Protein AF-A0A9J6QVC4-F1 (afdb_monomer_lite)

Sequence (148 aa):
MERFDTFLDTILDGEKDKDLLKPIFMEQMVRDYKYYRKKGYGDQEAADQTLYYFGTREAVRKKRDDFELQDEHKKFLEWYPKLIRGGLACIAVIPLLFLFLIFTLEAKLRFLVLWIVSIIIIAVFLILVDYKHYQYKDLLEKREDNRP

pLDDT: mean 75.77, std 8.91, range [46.75, 90.69]

Radius of gyration: 26.76 Å; chains: 1; bounding box: 57×21×75 Å

Structure (mmCIF, N/CA/C/O backbone):
data_AF-A0A9J6QVC4-F1
#
_entry.id   AF-A0A9J6QVC4-F1
#
loop_
_atom_site.group_PDB
_atom_site.id
_atom_site.type_symbol
_atom_site.label_atom_id
_atom_site.label_alt_id
_atom_site.label_comp_id
_atom_site.label_asym_id
_atom_site.label_entity_id
_atom_site.label_seq_id
_atom_site.pdbx_PDB_ins_code
_atom_site.Cartn_x
_atom_site.Cartn_y
_atom_site.Cartn_z
_atom_site.occupancy
_atom_site.B_iso_or_equiv
_atom_site.auth_seq_id
_atom_site.auth_comp_id
_atom_site.auth_asym_id
_atom_site.auth_atom_id
_atom_site.pdbx_PDB_model_num
ATOM 1 N N . MET A 1 1 ? -27.420 -8.046 24.460 1.00 63.59 1 MET A N 1
ATOM 2 C CA . MET A 1 1 ? -26.859 -8.144 23.093 1.00 63.59 1 MET A CA 1
ATOM 3 C C . MET A 1 1 ? -27.707 -7.389 22.080 1.00 63.59 1 MET A C 1
ATOM 5 O O . MET A 1 1 ? -27.121 -6.632 21.323 1.00 63.59 1 MET A O 1
ATOM 9 N N . GLU A 1 2 ? -29.040 -7.505 22.113 1.00 74.94 2 GLU A N 1
ATOM 10 C CA . GLU A 1 2 ? -29.950 -6.795 21.187 1.00 74.94 2 GLU A CA 1
ATOM 11 C C . GLU A 1 2 ? -29.682 -5.289 21.068 1.00 74.94 2 GLU A C 1
ATOM 13 O O . GLU A 1 2 ? -29.632 -4.765 19.966 1.00 74.94 2 GLU A O 1
ATOM 18 N N . ARG A 1 3 ? -29.391 -4.605 22.183 1.00 79.00 3 ARG A N 1
ATOM 19 C CA . ARG A 1 3 ? -29.072 -3.166 22.187 1.00 79.00 3 ARG A CA 1
ATOM 20 C C . ARG A 1 3 ? -27.899 -2.785 21.274 1.00 79.00 3 ARG A C 1
ATOM 22 O O . ARG A 1 3 ? -27.933 -1.722 20.667 1.00 79.00 3 ARG A O 1
ATOM 29 N N . PHE A 1 4 ? -26.872 -3.631 21.187 1.00 82.69 4 PHE A N 1
ATOM 30 C CA . PHE A 1 4 ? -25.742 -3.395 20.288 1.00 82.69 4 PHE A CA 1
ATOM 31 C C . PHE A 1 4 ? -26.120 -3.694 18.840 1.00 82.69 4 PHE A C 1
ATOM 33 O O . PHE A 1 4 ? -25.718 -2.943 17.964 1.00 82.69 4 PHE A O 1
ATOM 40 N N . ASP A 1 5 ? -26.930 -4.726 18.591 1.00 85.38 5 ASP A N 1
ATOM 41 C CA . ASP A 1 5 ? -27.377 -5.063 17.236 1.00 85.38 5 ASP A CA 1
ATOM 42 C C . ASP A 1 5 ? -28.240 -3.945 16.640 1.00 85.38 5 ASP A C 1
ATOM 44 O O . ASP A 1 5 ? -27.910 -3.431 15.579 1.00 85.38 5 ASP A O 1
ATOM 48 N N . THR A 1 6 ? -29.257 -3.472 17.372 1.00 85.81 6 THR A N 1
ATOM 49 C CA . THR A 1 6 ? -30.115 -2.350 16.950 1.00 85.81 6 THR A CA 1
ATOM 50 C C . THR A 1 6 ? -29.315 -1.068 16.734 1.00 85.81 6 THR A C 1
ATOM 52 O O . THR A 1 6 ? -29.554 -0.326 15.782 1.00 85.81 6 THR A O 1
ATOM 55 N N . PHE A 1 7 ? -28.342 -0.801 17.608 1.00 83.31 7 PHE A N 1
ATOM 56 C CA . PHE A 1 7 ? -27.460 0.350 17.464 1.00 83.31 7 PHE A CA 1
ATOM 57 C C . PHE A 1 7 ? -26.587 0.239 16.209 1.00 83.31 7 PHE A C 1
ATOM 59 O O . PHE A 1 7 ? -26.519 1.196 15.443 1.00 83.31 7 PHE A O 1
ATOM 66 N N . LEU A 1 8 ? -25.967 -0.923 15.977 1.00 84.75 8 LEU A N 1
ATOM 67 C CA . LEU A 1 8 ? -25.169 -1.190 14.782 1.00 84.75 8 LEU A CA 1
ATOM 68 C C . LEU A 1 8 ? -26.001 -1.063 13.517 1.00 84.75 8 LEU A C 1
ATOM 70 O O . LEU A 1 8 ? -25.553 -0.420 12.576 1.00 84.75 8 LEU A O 1
ATOM 74 N N . ASP A 1 9 ? -27.212 -1.612 13.520 1.00 87.50 9 ASP A N 1
ATOM 75 C CA . ASP A 1 9 ? -28.138 -1.500 12.400 1.00 87.50 9 ASP A CA 1
ATOM 76 C C . ASP A 1 9 ? -28.444 -0.030 12.106 1.00 87.50 9 ASP A C 1
ATOM 78 O O . ASP A 1 9 ? -28.359 0.387 10.963 1.00 87.50 9 ASP A O 1
ATOM 82 N N . THR A 1 10 ? -28.645 0.791 13.143 1.00 86.00 10 THR A N 1
ATOM 83 C CA . THR A 1 10 ? -28.900 2.236 13.008 1.00 86.00 10 THR A CA 1
ATOM 84 C C . THR A 1 10 ? -27.693 3.020 12.477 1.00 86.00 10 THR A C 1
ATOM 86 O O . THR A 1 10 ? -27.850 3.905 11.636 1.00 86.00 10 THR A O 1
ATOM 89 N N . ILE A 1 11 ? -26.476 2.752 12.967 1.00 82.62 11 ILE A N 1
ATOM 90 C CA . ILE A 1 11 ? -25.284 3.503 12.525 1.00 82.62 11 ILE A CA 1
ATOM 91 C C . ILE A 1 11 ? -24.767 3.045 11.158 1.00 82.62 11 ILE A C 1
ATOM 93 O O . ILE A 1 11 ? -24.141 3.842 10.459 1.00 82.62 11 ILE A O 1
ATOM 97 N N . LEU A 1 12 ? -25.027 1.787 10.794 1.00 85.31 12 LEU A N 1
ATOM 98 C CA . LEU A 1 12 ? -24.706 1.201 9.493 1.00 85.31 12 LEU A CA 1
ATOM 99 C C . LEU A 1 12 ? -25.848 1.385 8.482 1.00 85.31 12 LEU A C 1
ATOM 101 O O . LEU A 1 12 ? -25.664 1.069 7.305 1.00 85.31 12 LEU A O 1
ATOM 105 N N . ASP A 1 13 ? -27.002 1.912 8.906 1.00 84.50 13 ASP A N 1
ATOM 106 C CA . ASP A 1 13 ? 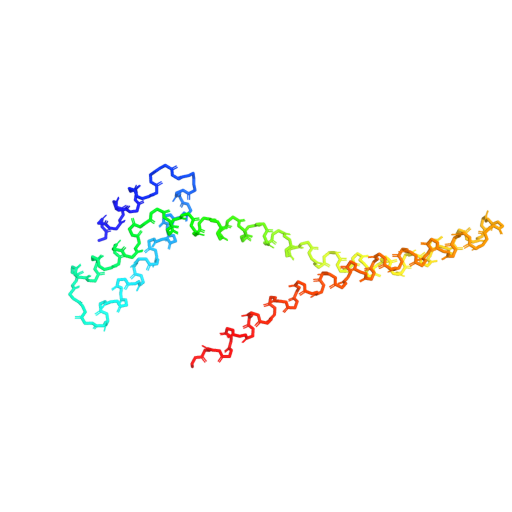-28.125 2.196 8.020 1.00 84.50 13 ASP A CA 1
ATOM 107 C C . ASP A 1 13 ? -27.737 3.290 7.012 1.00 84.50 13 ASP A C 1
ATOM 109 O O . ASP A 1 13 ? -27.457 4.446 7.364 1.00 84.50 13 ASP A O 1
ATOM 113 N N . GLY A 1 14 ? -27.667 2.890 5.741 1.00 75.50 14 GLY A N 1
ATOM 114 C CA . GLY A 1 14 ? -27.192 3.708 4.623 1.00 75.50 14 GLY A CA 1
ATOM 115 C C . GLY A 1 14 ? -25.750 3.447 4.167 1.00 75.50 14 GLY A C 1
ATOM 116 O O . GLY A 1 14 ? -25.350 4.020 3.154 1.00 75.50 14 GLY A O 1
ATOM 117 N N . GLU A 1 15 ? -24.983 2.580 4.838 1.00 80.12 15 GLU A N 1
ATOM 118 C CA . GLU A 1 15 ? -23.634 2.208 4.388 1.00 80.12 15 GLU A CA 1
ATOM 119 C C . GLU A 1 15 ? -23.688 0.996 3.440 1.00 80.12 15 GLU A C 1
ATOM 121 O O . GLU A 1 15 ? -24.341 -0.010 3.727 1.00 80.12 15 GLU A O 1
ATOM 126 N N . LYS A 1 16 ? -22.993 1.075 2.296 1.00 79.81 16 LYS A N 1
ATOM 127 C CA . LYS A 1 16 ? -22.997 0.005 1.278 1.00 79.81 16 LYS A CA 1
ATOM 128 C C . LYS A 1 16 ? -22.404 -1.312 1.783 1.00 79.81 16 LYS A C 1
ATOM 130 O O . LYS A 1 16 ? -22.900 -2.370 1.415 1.00 79.81 16 LYS A O 1
ATOM 135 N N . ASP A 1 17 ? -21.396 -1.240 2.649 1.00 80.06 17 ASP A N 1
ATOM 136 C CA . ASP A 1 17 ? -20.635 -2.396 3.142 1.00 80.06 17 ASP A CA 1
ATOM 137 C C . ASP A 1 17 ? -21.077 -2.852 4.542 1.00 80.06 17 ASP A C 1
ATOM 139 O O . ASP A 1 17 ? -20.317 -3.483 5.285 1.00 80.06 17 ASP A O 1
ATOM 143 N N . LYS A 1 18 ? -22.319 -2.531 4.930 1.00 82.56 18 LYS A N 1
ATOM 144 C CA . LYS A 1 18 ? -22.868 -2.829 6.261 1.00 82.56 18 LYS A CA 1
ATOM 145 C C . LYS A 1 18 ? -22.720 -4.295 6.674 1.00 82.56 18 LYS A C 1
ATOM 147 O O . LYS A 1 18 ? -22.435 -4.560 7.838 1.00 82.56 18 LYS A O 1
ATOM 152 N N . ASP A 1 19 ? -22.838 -5.233 5.735 1.00 83.31 19 ASP A N 1
ATOM 153 C CA . ASP A 1 19 ? -22.785 -6.672 6.014 1.00 83.31 19 ASP A CA 1
ATOM 154 C C . ASP A 1 19 ? -21.368 -7.145 6.381 1.00 83.31 19 ASP A C 1
ATOM 156 O O . ASP A 1 19 ? -21.212 -8.076 7.172 1.00 83.31 19 ASP A O 1
ATOM 160 N N . LEU A 1 20 ? -20.327 -6.469 5.874 1.00 78.69 20 LEU A N 1
ATOM 161 C CA . LEU A 1 20 ? -18.940 -6.697 6.293 1.00 78.69 20 LEU A CA 1
ATOM 162 C C . LEU A 1 20 ? -18.604 -5.961 7.592 1.00 78.69 20 LEU A C 1
ATOM 164 O O . LEU A 1 20 ? -17.890 -6.492 8.442 1.00 78.69 20 LEU A O 1
ATOM 168 N N . LEU A 1 21 ? -19.107 -4.737 7.761 1.00 83.25 21 LEU A N 1
ATOM 169 C CA . LEU A 1 21 ? -18.769 -3.904 8.914 1.00 83.25 21 LEU A CA 1
ATOM 170 C C . LEU A 1 21 ? -19.480 -4.372 10.193 1.00 83.25 21 LEU A C 1
ATOM 172 O O . LEU A 1 21 ? -18.860 -4.378 11.260 1.00 83.25 21 LEU A O 1
ATOM 176 N N . LYS A 1 22 ? -20.738 -4.824 10.100 1.00 86.06 22 LYS A N 1
ATOM 177 C CA . LYS A 1 22 ? -21.555 -5.283 11.238 1.00 86.06 22 LYS A CA 1
ATOM 178 C C . LYS A 1 22 ? -20.823 -6.289 12.142 1.00 86.06 22 LYS A C 1
ATOM 180 O O . LYS A 1 22 ? -20.687 -5.991 13.331 1.00 86.06 22 LYS A O 1
ATOM 185 N N . PRO A 1 23 ? -20.286 -7.423 11.649 1.00 85.75 23 PRO A N 1
ATOM 186 C CA . PRO A 1 23 ? -19.594 -8.387 12.507 1.00 85.75 23 PRO A CA 1
ATOM 187 C C . PRO A 1 23 ? -18.299 -7.833 13.122 1.00 85.75 23 PRO A C 1
ATOM 189 O O . PRO A 1 23 ? -18.032 -8.084 14.296 1.00 85.75 23 PRO A O 1
ATOM 192 N N . ILE A 1 24 ? -17.523 -7.032 12.382 1.00 83.44 24 ILE A N 1
ATOM 193 C CA . ILE A 1 24 ? -16.250 -6.464 12.865 1.00 83.44 24 ILE A CA 1
ATOM 194 C C . ILE A 1 24 ? -16.500 -5.474 14.009 1.00 83.44 24 ILE A C 1
ATOM 196 O O . ILE A 1 24 ? -15.779 -5.450 15.010 1.00 83.44 24 ILE A O 1
ATOM 200 N N . PHE A 1 25 ? -17.510 -4.618 13.859 1.00 84.44 25 PHE A N 1
ATOM 201 C CA . PHE A 1 25 ? -17.899 -3.686 14.908 1.00 84.44 25 PHE A CA 1
ATOM 202 C C . PHE A 1 25 ? -18.500 -4.407 16.108 1.00 84.44 25 PHE A C 1
ATOM 204 O O . PHE A 1 25 ? -18.127 -4.090 17.234 1.00 84.44 25 PHE A O 1
ATOM 211 N N . MET A 1 26 ? -19.338 -5.419 15.883 1.00 85.12 26 MET A N 1
ATOM 212 C CA . MET A 1 26 ? -19.922 -6.214 16.960 1.00 85.12 26 MET A CA 1
ATOM 213 C C . MET A 1 26 ? -18.847 -6.902 17.805 1.00 85.12 26 MET A C 1
ATOM 215 O O . MET A 1 26 ? -18.872 -6.818 19.032 1.00 85.12 26 MET A O 1
ATOM 219 N N . GLU A 1 27 ? -17.850 -7.519 17.167 1.00 85.75 27 GLU A N 1
ATOM 220 C CA . GLU A 1 27 ? -16.738 -8.152 17.877 1.00 85.75 27 GLU A CA 1
ATOM 221 C C . GLU A 1 27 ? -15.953 -7.132 18.715 1.00 85.75 27 GLU A C 1
ATOM 223 O O . GLU A 1 27 ? -15.582 -7.412 19.858 1.00 85.75 27 GLU A O 1
ATOM 228 N N . GLN A 1 28 ? -15.719 -5.930 18.181 1.00 84.75 28 GLN A N 1
ATOM 229 C CA . GLN A 1 28 ? -14.997 -4.890 18.909 1.00 84.75 28 GLN A CA 1
ATOM 230 C C . GLN A 1 28 ? -15.805 -4.339 20.088 1.00 84.75 28 GLN A C 1
ATOM 232 O O . GLN A 1 28 ? -15.273 -4.249 21.191 1.00 84.75 28 GLN A O 1
ATOM 237 N N . MET A 1 29 ? -17.096 -4.066 19.896 1.00 84.69 29 MET A N 1
ATOM 238 C CA . MET A 1 29 ? -17.989 -3.606 20.961 1.00 84.69 29 MET A CA 1
ATOM 239 C C . MET A 1 29 ? -18.089 -4.626 22.095 1.00 84.69 29 MET A C 1
ATOM 241 O O . MET A 1 29 ? -18.020 -4.258 23.263 1.00 84.69 29 MET A O 1
ATOM 245 N N . VAL A 1 30 ? -18.185 -5.922 21.778 1.00 87.69 30 VAL A N 1
ATOM 246 C CA . VAL A 1 30 ? -18.185 -6.988 22.792 1.00 87.69 30 VAL A CA 1
ATOM 247 C C . VAL A 1 30 ? -16.853 -7.033 23.552 1.00 87.69 30 VAL A C 1
ATOM 249 O O . VAL A 1 30 ? -16.838 -7.263 24.766 1.00 87.69 30 VAL A O 1
ATOM 252 N N . ARG A 1 31 ? -15.732 -6.793 22.862 1.00 88.75 31 ARG A N 1
ATOM 253 C CA . ARG A 1 31 ? -14.390 -6.756 23.463 1.00 88.75 31 ARG A CA 1
ATOM 254 C C . ARG A 1 31 ? -14.241 -5.587 24.438 1.00 88.75 31 ARG A C 1
ATOM 256 O O . ARG A 1 31 ? -13.801 -5.802 25.568 1.00 88.75 31 ARG A O 1
ATOM 263 N N . ASP A 1 32 ? -14.665 -4.397 24.028 1.00 86.56 32 ASP A N 1
ATOM 264 C CA . ASP A 1 32 ? -14.574 -3.170 24.822 1.00 86.56 32 ASP A CA 1
ATOM 265 C C . ASP A 1 32 ? -15.538 -3.212 26.013 1.00 86.56 32 ASP A C 1
ATOM 267 O O . ASP A 1 32 ? -15.138 -2.959 27.149 1.00 86.56 32 ASP A O 1
ATOM 271 N N . TYR A 1 33 ? -16.764 -3.694 25.804 1.00 87.56 33 TYR A N 1
ATOM 272 C CA . TYR A 1 33 ? -17.709 -3.978 26.884 1.00 87.56 33 TYR A CA 1
ATOM 273 C C . TYR A 1 33 ? -17.097 -4.901 27.953 1.00 87.56 33 TYR A C 1
ATOM 275 O O . TYR A 1 33 ? -17.170 -4.622 29.153 1.00 87.56 33 TYR A O 1
ATOM 283 N N . LYS A 1 34 ? -16.429 -5.987 27.538 1.00 90.69 34 LYS A N 1
ATOM 284 C CA . LYS A 1 34 ? -15.769 -6.918 28.467 1.00 90.69 34 LYS A CA 1
ATOM 285 C C . LYS A 1 34 ? -14.582 -6.269 29.182 1.00 90.69 34 LYS A C 1
ATOM 287 O O . LYS A 1 34 ? -14.323 -6.589 30.344 1.00 90.69 34 LYS A O 1
ATOM 292 N N . TYR A 1 35 ? -13.869 -5.370 28.508 1.00 88.75 35 TYR A N 1
ATOM 293 C CA . TYR A 1 35 ? -12.782 -4.587 29.088 1.00 88.75 35 TYR A CA 1
ATOM 294 C C . TYR A 1 35 ? -13.289 -3.648 30.192 1.00 88.75 35 TYR A C 1
ATOM 296 O O . TYR A 1 35 ? -12.771 -3.694 31.310 1.00 88.75 35 TYR A O 1
ATOM 304 N N . TYR A 1 36 ? -14.348 -2.875 29.936 1.00 83.31 36 TYR A N 1
ATOM 305 C CA . TYR A 1 36 ? -14.949 -1.998 30.946 1.00 83.31 36 TYR A CA 1
ATOM 306 C C . TYR A 1 36 ? -15.537 -2.796 32.109 1.00 83.31 36 TYR A C 1
ATOM 308 O O . TYR A 1 36 ? -15.321 -2.455 33.270 1.00 83.31 36 TYR A O 1
ATOM 316 N N . ARG A 1 37 ? -16.158 -3.945 31.834 1.00 86.94 37 ARG A N 1
ATOM 317 C CA . ARG A 1 37 ? -16.658 -4.821 32.897 1.00 86.94 37 ARG A CA 1
ATOM 318 C C . ARG A 1 37 ? -15.549 -5.337 33.817 1.00 86.94 37 ARG A C 1
ATOM 320 O O . ARG A 1 37 ? -15.720 -5.366 35.031 1.00 86.94 37 ARG A O 1
ATOM 327 N N . LYS A 1 38 ? -14.385 -5.700 33.267 1.00 89.50 38 LYS A N 1
ATOM 328 C CA . LYS A 1 38 ? -13.213 -6.102 34.070 1.00 89.50 38 LYS A CA 1
ATOM 329 C C . LYS A 1 38 ? -12.645 -4.969 34.926 1.00 89.50 38 LYS A C 1
ATOM 331 O O . LYS A 1 38 ? -12.008 -5.243 35.936 1.00 89.50 38 LYS A O 1
ATOM 336 N N . LYS A 1 39 ? -12.865 -3.718 34.528 1.00 87.81 39 LYS A N 1
ATOM 337 C CA . LYS A 1 39 ? -12.372 -2.520 35.216 1.00 87.81 39 LYS A CA 1
ATOM 338 C C . LYS A 1 39 ? -13.299 -2.057 36.355 1.00 87.81 39 LYS A C 1
ATOM 340 O O . LYS A 1 39 ? -12.997 -1.068 37.011 1.00 87.81 39 LYS A O 1
ATOM 345 N N . GLY A 1 40 ? -14.385 -2.794 36.614 1.00 86.00 40 GLY A N 1
ATOM 346 C CA . GLY A 1 40 ? -15.295 -2.565 37.740 1.00 86.00 40 GLY A CA 1
ATOM 347 C C . GLY A 1 40 ? -16.539 -1.738 37.411 1.00 86.00 40 GLY A C 1
ATOM 348 O O . GLY A 1 40 ? -17.282 -1.404 38.326 1.00 86.00 40 GLY A O 1
ATOM 349 N N . TYR A 1 41 ? -16.781 -1.420 36.136 1.00 83.94 41 TYR A N 1
ATOM 350 C CA . TYR A 1 41 ? -17.978 -0.689 35.711 1.00 83.94 41 TYR A CA 1
ATOM 351 C C . TYR A 1 41 ? -19.228 -1.575 35.774 1.00 83.94 41 TYR A C 1
ATOM 353 O O . TYR A 1 41 ? -19.163 -2.779 35.486 1.00 83.94 41 TYR A O 1
ATOM 361 N N . GLY A 1 42 ? -20.370 -0.974 36.123 1.00 84.56 42 GLY A N 1
ATOM 362 C CA . GLY A 1 42 ? -21.665 -1.652 36.109 1.00 84.56 42 GLY A CA 1
ATOM 363 C C . GLY A 1 42 ? -22.047 -2.135 34.706 1.00 84.56 42 GLY A C 1
ATOM 364 O O . GLY A 1 42 ? -21.558 -1.625 33.702 1.00 84.56 42 GLY A O 1
ATOM 365 N N . ASP A 1 43 ? -22.939 -3.124 34.613 1.00 84.31 43 ASP A N 1
ATOM 366 C CA . ASP A 1 43 ? -23.326 -3.725 33.325 1.00 84.31 43 ASP A CA 1
ATOM 367 C C . ASP A 1 43 ? -23.888 -2.693 32.328 1.00 84.31 43 ASP A C 1
ATOM 369 O O . ASP A 1 43 ? -23.534 -2.691 31.148 1.00 84.31 43 ASP A O 1
ATOM 373 N N . GLN A 1 44 ? -24.718 -1.771 32.823 1.00 81.50 44 GLN A N 1
ATOM 374 C CA . GLN A 1 44 ? -25.287 -0.692 32.014 1.00 81.50 44 GLN A CA 1
ATOM 375 C C . GLN A 1 44 ? -24.259 0.397 31.688 1.00 81.50 44 GLN A C 1
ATOM 377 O O . GLN A 1 44 ? -24.174 0.809 30.536 1.00 81.50 44 GLN A O 1
ATOM 382 N N . GLU A 1 45 ? -23.416 0.786 32.648 1.00 83.69 45 GLU A N 1
ATOM 383 C CA . GLU A 1 45 ? -22.365 1.796 32.448 1.00 83.69 45 GLU A CA 1
ATOM 384 C C . GLU A 1 45 ? -21.324 1.339 31.417 1.00 83.69 45 GLU A C 1
ATOM 386 O O . GLU A 1 45 ? -20.949 2.097 30.526 1.00 83.69 45 GLU A O 1
ATOM 391 N N . ALA A 1 46 ? -20.902 0.072 31.476 1.00 85.00 46 ALA A N 1
ATOM 392 C CA . ALA A 1 46 ? -19.983 -0.513 30.505 1.00 85.00 46 ALA A CA 1
ATOM 393 C C . ALA A 1 46 ? -20.587 -0.539 29.091 1.00 85.00 46 ALA A C 1
ATOM 395 O O . ALA A 1 46 ? -19.880 -0.308 28.105 1.00 85.00 46 ALA A O 1
ATOM 396 N N . ALA A 1 47 ? -21.893 -0.805 28.976 1.00 84.69 47 ALA A N 1
ATOM 397 C CA . ALA A 1 47 ? -22.596 -0.778 27.699 1.00 84.69 47 ALA A CA 1
ATOM 398 C C . ALA A 1 47 ? -22.743 0.652 27.158 1.00 84.69 47 ALA A C 1
ATOM 400 O O . ALA A 1 47 ? -22.456 0.880 25.984 1.00 84.69 47 ALA A O 1
ATOM 401 N N . ASP A 1 48 ? -23.125 1.609 28.005 1.00 83.50 48 ASP A N 1
ATOM 402 C CA . ASP A 1 48 ? -23.284 3.021 27.643 1.00 83.50 48 ASP A CA 1
ATOM 403 C C . ASP A 1 48 ? -21.964 3.642 27.193 1.00 83.50 48 ASP A C 1
ATOM 405 O O . ASP A 1 48 ? -21.915 4.341 26.184 1.00 83.50 48 ASP A O 1
ATOM 409 N N . GLN A 1 49 ? -20.870 3.333 27.886 1.00 82.56 49 GLN A N 1
ATOM 410 C CA . GLN A 1 49 ? -19.550 3.868 27.566 1.00 82.56 49 GLN A CA 1
ATOM 411 C C . GLN A 1 49 ? -18.980 3.276 26.274 1.00 82.56 49 GLN A C 1
ATOM 413 O O . GLN A 1 49 ? -18.376 3.993 25.474 1.00 82.56 49 GLN A O 1
ATOM 418 N N . THR A 1 50 ? -19.250 1.991 26.024 1.00 84.62 50 THR A N 1
ATOM 419 C CA . THR A 1 50 ? -18.963 1.357 24.731 1.00 84.62 50 THR A CA 1
ATOM 420 C C . THR A 1 50 ? -19.777 2.037 23.623 1.00 84.62 50 THR A C 1
ATOM 422 O O . THR A 1 50 ? -19.216 2.484 22.628 1.00 84.62 50 THR A O 1
ATOM 425 N N . LEU A 1 51 ? -21.091 2.205 23.806 1.00 83.69 51 LEU A N 1
ATOM 426 C CA . LEU A 1 51 ? -21.969 2.857 22.826 1.00 83.69 51 LEU A CA 1
ATOM 427 C C . LEU A 1 51 ? -21.578 4.313 22.553 1.00 83.69 51 LEU A C 1
ATOM 429 O O . LEU A 1 51 ? -21.614 4.738 21.406 1.00 83.69 51 LEU A O 1
ATOM 433 N N . TYR A 1 52 ? -21.164 5.064 23.573 1.00 80.62 52 TYR A N 1
ATOM 434 C CA . TYR A 1 52 ? -20.716 6.449 23.431 1.00 80.62 52 TYR A CA 1
ATOM 435 C C . TYR A 1 52 ? -19.464 6.560 22.550 1.00 80.62 52 TYR A C 1
ATOM 437 O O . TYR A 1 52 ? -19.391 7.427 21.682 1.00 80.62 52 TYR A O 1
ATOM 445 N N . TYR A 1 53 ? -18.501 5.648 22.719 1.00 74.62 53 TYR A N 1
ATOM 446 C CA . TYR A 1 53 ? -17.276 5.628 21.915 1.00 74.62 53 TYR A CA 1
ATOM 447 C C . TYR A 1 53 ? -17.520 5.171 20.464 1.00 74.62 53 TYR A C 1
ATOM 449 O O . TYR A 1 53 ? -16.885 5.676 19.541 1.00 74.62 53 TYR A O 1
ATOM 457 N N . PHE A 1 54 ? -18.473 4.255 20.246 1.00 75.25 54 PHE A N 1
ATOM 458 C CA . PHE A 1 54 ? -18.863 3.764 18.915 1.00 75.25 54 PHE A CA 1
ATOM 459 C C . PHE A 1 54 ? -19.975 4.583 18.235 1.00 75.25 54 PHE A C 1
ATOM 461 O O . PHE A 1 54 ? -20.254 4.362 17.059 1.00 75.25 54 PHE A O 1
ATOM 468 N N . GLY A 1 55 ? -20.585 5.535 18.952 1.00 71.94 55 GLY A N 1
ATOM 469 C CA . GLY A 1 55 ? -21.740 6.374 18.587 1.00 71.94 55 GLY A CA 1
ATOM 470 C C . GLY A 1 55 ? -21.626 7.165 17.290 1.00 71.94 55 GLY A C 1
ATOM 471 O O . GLY A 1 55 ? -22.612 7.705 16.791 1.00 71.94 55 GLY A O 1
ATOM 472 N N . THR A 1 56 ? -20.417 7.293 16.758 1.00 69.94 56 THR A N 1
ATOM 473 C CA . THR A 1 56 ? -20.116 8.254 15.711 1.00 69.94 56 THR A CA 1
ATOM 474 C C . THR A 1 56 ? -20.072 7.570 14.347 1.00 69.94 56 THR A C 1
ATOM 476 O O . THR A 1 56 ? -19.310 6.635 14.104 1.00 69.94 56 THR A O 1
ATOM 479 N N . ARG A 1 57 ? -20.836 8.110 13.386 1.00 65.19 57 ARG A N 1
ATOM 480 C CA . ARG A 1 57 ? -20.726 7.748 11.956 1.00 65.19 57 ARG A CA 1
ATOM 481 C C . ARG A 1 57 ? -19.297 7.907 11.407 1.00 65.19 57 ARG A C 1
ATOM 483 O O . ARG A 1 57 ? -18.956 7.351 10.369 1.00 65.19 57 ARG A O 1
ATOM 490 N N . GLU A 1 58 ? -18.453 8.674 12.090 1.00 68.94 58 GLU A N 1
ATOM 491 C CA . GLU A 1 58 ? -17.037 8.848 11.768 1.00 68.94 58 GLU A CA 1
ATOM 492 C C . GLU A 1 58 ? -16.199 7.602 12.062 1.00 68.94 58 GLU A C 1
ATOM 494 O O . GLU A 1 58 ? -15.339 7.260 11.255 1.00 68.94 58 GLU A O 1
ATOM 499 N N . ALA A 1 59 ? -16.474 6.880 13.155 1.00 73.25 59 ALA A N 1
ATOM 500 C CA . ALA A 1 59 ? -15.791 5.623 13.450 1.00 73.25 59 ALA A CA 1
ATOM 501 C C . ALA A 1 59 ? -16.085 4.565 12.375 1.00 73.25 59 ALA A C 1
ATOM 503 O O . ALA A 1 59 ? -15.179 3.838 11.968 1.00 73.25 59 ALA A O 1
ATOM 504 N N . VAL A 1 60 ? -17.328 4.532 11.873 1.00 75.19 60 VAL A N 1
ATOM 505 C CA . VAL A 1 60 ? -17.762 3.673 10.755 1.00 75.19 60 VAL A CA 1
ATOM 506 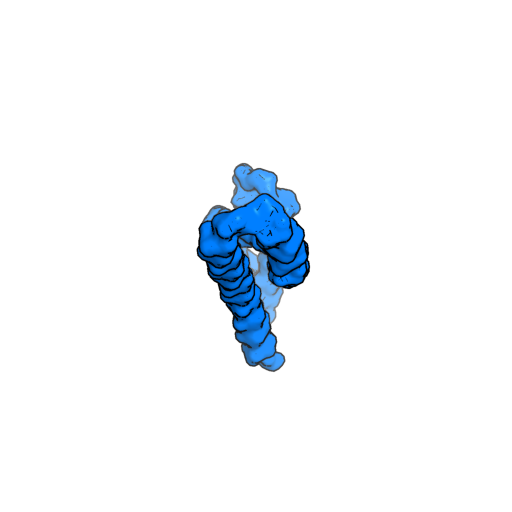C C . VAL A 1 60 ? -17.017 4.024 9.468 1.00 75.19 60 VAL A C 1
ATOM 508 O O . VAL A 1 60 ? -16.394 3.147 8.873 1.00 75.19 60 VAL A O 1
ATOM 511 N N . ARG A 1 61 ? -16.993 5.309 9.086 1.00 75.81 61 ARG A N 1
ATOM 512 C CA . ARG A 1 61 ? -16.270 5.777 7.890 1.00 75.81 61 ARG A CA 1
ATOM 513 C C . ARG A 1 61 ? -14.771 5.514 7.952 1.00 75.81 61 ARG A C 1
ATOM 515 O O . ARG A 1 61 ? -14.214 5.009 6.991 1.00 75.81 61 ARG A O 1
ATOM 522 N N . LYS A 1 62 ? -14.130 5.787 9.090 1.00 78.38 62 LYS A N 1
ATOM 523 C CA . LYS A 1 62 ? -12.687 5.574 9.254 1.00 78.38 62 LYS A CA 1
ATOM 524 C C . LYS A 1 62 ? -12.306 4.106 9.066 1.00 78.38 62 LYS A C 1
ATOM 526 O O . LYS A 1 62 ? -11.338 3.800 8.382 1.00 78.38 62 LYS A O 1
ATOM 531 N N . LYS A 1 63 ? -13.091 3.192 9.642 1.00 74.19 63 LYS A N 1
ATOM 532 C CA . LYS A 1 63 ? -12.858 1.752 9.491 1.00 74.19 63 LYS A CA 1
ATOM 533 C C . LYS A 1 63 ? -13.149 1.249 8.082 1.00 74.19 63 LYS A C 1
ATOM 535 O O . LYS A 1 63 ? -12.474 0.327 7.647 1.00 74.19 63 LYS A O 1
ATOM 540 N N . ARG A 1 64 ? -14.134 1.829 7.389 1.00 73.38 64 ARG A N 1
ATOM 541 C CA . ARG A 1 64 ? -14.374 1.557 5.967 1.00 73.38 64 ARG A CA 1
ATOM 542 C C . ARG A 1 64 ? -13.170 1.981 5.134 1.00 73.38 64 ARG A C 1
ATOM 544 O O . ARG A 1 64 ? -12.673 1.160 4.378 1.00 73.38 64 ARG A O 1
ATOM 551 N N . ASP A 1 65 ? -12.679 3.204 5.318 1.00 74.50 65 ASP A N 1
ATOM 552 C CA . ASP A 1 65 ? -11.530 3.719 4.564 1.00 74.50 65 ASP A CA 1
ATOM 553 C C . ASP A 1 65 ? -10.283 2.853 4.808 1.00 74.50 65 ASP A C 1
ATOM 555 O O . ASP A 1 65 ? -9.582 2.489 3.867 1.00 74.50 65 ASP A O 1
ATOM 559 N N . ASP A 1 66 ? -10.056 2.423 6.054 1.00 71.00 66 ASP A N 1
ATOM 560 C CA . ASP A 1 66 ? -8.990 1.472 6.386 1.00 71.00 66 ASP A CA 1
ATOM 561 C C . ASP A 1 66 ? -9.192 0.103 5.705 1.00 71.00 66 ASP A C 1
ATOM 563 O O . ASP A 1 66 ? -8.218 -0.528 5.293 1.00 71.00 66 ASP A O 1
ATOM 567 N N . PHE A 1 67 ? -10.435 -0.373 5.574 1.00 69.69 67 PHE A N 1
ATOM 568 C CA . PHE A 1 67 ? -10.751 -1.651 4.928 1.00 69.69 67 PHE A CA 1
ATOM 569 C C . PHE A 1 67 ? -10.584 -1.580 3.402 1.00 69.69 67 PHE A C 1
ATOM 571 O O . PHE A 1 67 ? -10.013 -2.490 2.802 1.00 69.69 67 PHE A O 1
ATOM 578 N N . GLU A 1 68 ? -11.011 -0.476 2.786 1.00 69.25 68 GLU A N 1
ATOM 579 C CA . GLU A 1 68 ? -10.870 -0.199 1.353 1.00 69.25 68 GLU A CA 1
ATOM 580 C C . GLU A 1 68 ? -9.387 -0.063 0.963 1.00 69.25 68 GLU A C 1
ATOM 582 O O . GLU A 1 68 ? -8.920 -0.703 0.018 1.00 69.25 68 GLU A O 1
ATOM 587 N N . LEU A 1 69 ? -8.600 0.655 1.773 1.00 64.62 69 LEU A N 1
ATOM 588 C CA . LEU A 1 69 ? -7.147 0.770 1.604 1.00 64.62 69 LEU A CA 1
ATOM 589 C C . LEU A 1 69 ? -6.417 -0.564 1.818 1.00 64.62 69 LEU A C 1
ATOM 591 O O . LEU A 1 69 ? -5.414 -0.841 1.155 1.00 64.62 69 LEU A O 1
ATOM 595 N N . GLN A 1 70 ? -6.891 -1.408 2.739 1.00 65.50 70 GLN A N 1
ATOM 596 C CA . GLN A 1 70 ? -6.302 -2.729 2.963 1.00 65.50 70 GLN A CA 1
ATOM 597 C C . GLN A 1 70 ? -6.536 -3.689 1.796 1.00 65.50 70 GLN A C 1
ATOM 599 O O . GLN A 1 70 ? -5.651 -4.499 1.508 1.00 65.50 70 GLN A O 1
ATOM 604 N N . ASP A 1 71 ? -7.685 -3.614 1.124 1.00 64.62 71 ASP A N 1
ATOM 605 C CA . ASP A 1 71 ? -7.986 -4.489 -0.010 1.00 64.62 71 ASP A CA 1
ATOM 606 C C . ASP A 1 71 ? -7.153 -4.124 -1.251 1.00 64.62 71 ASP A C 1
ATOM 608 O O . ASP A 1 71 ? -6.600 -5.005 -1.918 1.00 64.62 71 ASP A O 1
ATOM 612 N N . GLU A 1 72 ? -6.949 -2.825 -1.495 1.00 64.12 72 GLU A N 1
ATOM 613 C CA . GLU A 1 72 ? -5.978 -2.335 -2.481 1.00 64.12 72 GLU A CA 1
ATOM 614 C C . GLU A 1 72 ? -4.554 -2.797 -2.131 1.00 64.12 72 GLU A C 1
ATOM 616 O O . GLU A 1 72 ? -3.871 -3.419 -2.951 1.00 64.12 72 GLU A O 1
ATOM 621 N N . HIS A 1 73 ? -4.104 -2.583 -0.890 1.00 58.56 73 HIS A N 1
ATOM 622 C CA . HIS A 1 73 ? -2.753 -2.956 -0.459 1.00 58.56 73 HIS A CA 1
ATOM 623 C C . HIS A 1 73 ? -2.468 -4.462 -0.542 1.00 58.56 73 HIS A C 1
ATOM 625 O O . HIS A 1 73 ? -1.348 -4.846 -0.883 1.00 58.56 73 HIS A O 1
ATOM 631 N N . LYS A 1 74 ? -3.449 -5.333 -0.273 1.00 60.00 74 LYS A N 1
ATOM 632 C CA . LYS A 1 74 ? -3.278 -6.791 -0.409 1.00 60.00 74 LYS A CA 1
ATOM 633 C C . LYS A 1 74 ? -3.060 -7.212 -1.860 1.00 60.00 74 LYS A C 1
ATOM 635 O O . LYS A 1 74 ? -2.171 -8.022 -2.123 1.00 60.00 74 LYS A O 1
ATOM 640 N N . LYS A 1 75 ? -3.794 -6.612 -2.802 1.00 61.44 75 LYS A N 1
ATOM 641 C CA . LYS A 1 75 ? -3.593 -6.842 -4.242 1.00 61.44 75 LYS A CA 1
ATOM 642 C C . LYS A 1 75 ? -2.210 -6.364 -4.684 1.00 61.44 75 LYS A C 1
ATOM 644 O O . LYS A 1 75 ? -1.538 -7.069 -5.430 1.00 61.44 75 LYS A O 1
ATOM 649 N N . PHE A 1 76 ? -1.719 -5.238 -4.162 1.00 55.38 76 PHE A N 1
ATOM 650 C CA . PHE A 1 76 ? -0.340 -4.809 -4.416 1.00 55.38 76 PHE A CA 1
ATOM 651 C C . PHE A 1 76 ? 0.700 -5.783 -3.832 1.00 55.38 76 PHE A C 1
ATOM 653 O O . PHE A 1 76 ? 1.662 -6.131 -4.521 1.00 55.38 76 PHE A O 1
ATOM 660 N N . LEU A 1 77 ? 0.493 -6.297 -2.616 1.00 58.12 77 LEU A N 1
ATOM 661 C CA . LEU A 1 77 ? 1.407 -7.247 -1.964 1.00 58.12 77 LEU A CA 1
ATOM 662 C C . LEU A 1 77 ? 1.522 -8.601 -2.691 1.00 58.12 77 LEU A C 1
ATOM 664 O O . LEU A 1 77 ? 2.596 -9.202 -2.698 1.00 58.12 77 LEU A O 1
ATOM 668 N N . GLU A 1 78 ? 0.459 -9.086 -3.335 1.00 63.41 78 GLU A N 1
ATOM 669 C CA . GLU A 1 78 ? 0.505 -10.348 -4.094 1.00 63.41 78 GLU A CA 1
ATOM 670 C C . GLU A 1 78 ? 1.281 -10.242 -5.416 1.00 63.41 78 GLU A C 1
ATOM 672 O O . GLU A 1 78 ? 1.873 -11.220 -5.889 1.00 63.41 78 GLU A O 1
ATOM 677 N N . TRP A 1 79 ? 1.313 -9.054 -6.023 1.00 61.19 79 TRP A N 1
ATOM 678 C CA . TRP A 1 79 ? 2.043 -8.806 -7.271 1.00 61.19 79 TRP A CA 1
ATOM 679 C C . TRP A 1 79 ? 3.524 -8.479 -7.039 1.00 61.19 79 TRP A C 1
ATOM 681 O O . TRP A 1 79 ? 4.360 -8.717 -7.913 1.00 61.19 79 TRP A O 1
ATOM 691 N N . TYR A 1 80 ? 3.880 -8.044 -5.832 1.00 60.97 80 TYR A N 1
ATOM 692 C CA . TYR A 1 80 ? 5.245 -7.738 -5.391 1.00 60.97 80 TYR A CA 1
ATOM 693 C C . TYR A 1 80 ? 6.311 -8.805 -5.704 1.00 60.97 80 TYR A C 1
ATOM 695 O O . TYR A 1 80 ? 7.314 -8.489 -6.353 1.00 60.97 80 TYR A O 1
ATOM 703 N N . PRO A 1 81 ? 6.134 -10.086 -5.323 1.00 64.44 81 PRO A N 1
ATOM 704 C CA . PRO A 1 81 ? 7.147 -11.108 -5.583 1.00 64.44 81 PRO A CA 1
ATOM 705 C C . PRO A 1 81 ? 7.282 -11.434 -7.077 1.00 64.44 81 PRO A C 1
ATOM 707 O O . PRO A 1 81 ? 8.318 -11.944 -7.507 1.00 64.44 81 PRO A O 1
ATOM 710 N N . LYS A 1 82 ? 6.254 -11.143 -7.887 1.00 67.31 82 LYS A N 1
ATOM 711 C CA . LYS A 1 82 ? 6.307 -11.292 -9.348 1.00 67.31 82 LYS A CA 1
ATOM 712 C C . LYS A 1 82 ? 7.114 -10.162 -9.987 1.00 67.31 82 LYS A C 1
ATOM 714 O O . LYS A 1 82 ? 7.890 -10.431 -10.897 1.00 67.31 82 LYS A O 1
ATOM 719 N N . LEU A 1 83 ? 7.001 -8.936 -9.471 1.00 69.31 83 LEU A N 1
ATOM 720 C CA . LEU A 1 83 ? 7.770 -7.777 -9.937 1.00 69.31 83 LEU A CA 1
ATOM 721 C C . LEU A 1 83 ? 9.269 -7.924 -9.646 1.00 69.31 83 LEU A C 1
ATOM 723 O O . LEU A 1 83 ? 10.087 -7.663 -10.523 1.00 69.31 83 LEU A O 1
ATOM 727 N N . ILE A 1 84 ? 9.630 -8.427 -8.461 1.00 71.44 84 ILE A N 1
ATOM 728 C CA . ILE A 1 84 ? 11.032 -8.690 -8.092 1.00 71.44 84 ILE A CA 1
ATOM 729 C C . ILE A 1 84 ? 11.637 -9.785 -8.984 1.00 71.44 84 ILE A C 1
ATOM 731 O O . ILE A 1 84 ? 12.727 -9.613 -9.530 1.00 71.44 84 ILE A O 1
ATOM 735 N N . ARG A 1 85 ? 10.913 -10.896 -9.199 1.00 74.25 85 ARG A N 1
ATOM 736 C CA . ARG A 1 85 ? 11.358 -11.965 -10.114 1.00 74.25 85 ARG A CA 1
ATOM 737 C C . ARG A 1 85 ? 11.460 -11.481 -11.560 1.00 74.25 85 ARG A C 1
ATOM 739 O O . ARG A 1 85 ? 12.402 -11.855 -12.250 1.00 74.25 85 ARG A O 1
ATOM 746 N N . GLY A 1 86 ? 10.528 -10.634 -11.999 1.00 78.50 86 GLY A N 1
ATOM 747 C CA . GLY A 1 86 ? 10.550 -10.009 -13.319 1.00 78.50 86 GLY A CA 1
ATOM 748 C C . GLY A 1 86 ? 11.751 -9.082 -13.508 1.00 78.50 86 GLY A C 1
ATOM 749 O O . GLY A 1 86 ? 12.447 -9.202 -14.510 1.00 78.50 86 GLY A O 1
ATOM 750 N N . GLY A 1 87 ? 12.049 -8.219 -12.531 1.00 76.06 87 GLY A N 1
ATOM 751 C CA . GLY A 1 87 ? 13.222 -7.337 -12.551 1.00 76.06 87 GLY A CA 1
ATOM 752 C C . GLY A 1 87 ? 14.545 -8.106 -12.594 1.00 76.06 87 GLY A C 1
ATOM 753 O O . GLY A 1 87 ? 15.420 -7.780 -13.395 1.00 76.06 87 GLY A O 1
ATOM 754 N N . LEU A 1 88 ? 14.660 -9.185 -11.812 1.00 78.00 88 LEU A N 1
ATOM 755 C CA . LEU A 1 88 ? 15.826 -10.074 -11.824 1.00 78.00 88 LEU A CA 1
ATOM 756 C C . LEU A 1 88 ? 15.985 -10.801 -13.169 1.00 78.00 88 LEU A C 1
ATOM 758 O O . LEU A 1 88 ? 17.083 -10.854 -13.719 1.00 78.00 88 LEU A O 1
ATOM 762 N N . ALA A 1 89 ? 14.892 -11.327 -13.729 1.00 78.94 89 ALA A N 1
ATOM 763 C CA . ALA A 1 89 ? 14.911 -11.937 -15.055 1.00 78.94 89 ALA A CA 1
ATOM 764 C C . ALA A 1 89 ? 15.287 -10.908 -16.135 1.00 78.94 89 ALA A C 1
ATOM 766 O O . ALA A 1 89 ? 16.065 -11.215 -17.032 1.00 78.94 89 ALA A O 1
ATOM 767 N N . CYS A 1 90 ? 14.810 -9.666 -16.019 1.00 77.00 90 CYS A N 1
ATOM 768 C CA . CYS A 1 90 ? 15.119 -8.586 -16.954 1.00 77.00 90 CYS A CA 1
ATOM 769 C C . CYS A 1 90 ? 16.619 -8.240 -16.958 1.00 77.00 90 CYS A C 1
ATOM 771 O O . CYS A 1 90 ? 17.195 -8.066 -18.028 1.00 77.00 90 CYS A O 1
ATOM 773 N N . ILE A 1 91 ? 17.281 -8.252 -15.794 1.00 79.31 91 ILE A N 1
ATOM 774 C CA . ILE A 1 91 ? 18.745 -8.092 -15.683 1.00 79.31 91 ILE A CA 1
ATOM 775 C C . ILE A 1 91 ? 19.505 -9.162 -16.487 1.00 79.31 91 ILE A C 1
ATOM 777 O O . ILE A 1 91 ? 20.563 -8.859 -17.029 1.00 79.31 91 ILE A O 1
ATOM 781 N N . ALA A 1 92 ? 18.974 -10.384 -16.610 1.00 77.31 92 ALA A N 1
ATOM 782 C CA . ALA A 1 92 ? 19.578 -11.456 -17.410 1.00 77.31 92 ALA A CA 1
ATOM 783 C C . ALA A 1 92 ? 19.171 -11.416 -18.900 1.00 77.31 92 ALA A C 1
ATOM 785 O O . ALA A 1 92 ? 19.969 -11.751 -19.776 1.00 77.31 92 ALA A O 1
ATOM 786 N N . VAL A 1 93 ? 17.945 -10.979 -19.202 1.00 81.12 93 VAL A N 1
ATOM 787 C CA . VAL A 1 93 ? 17.378 -10.931 -20.563 1.00 81.12 93 VAL A CA 1
ATOM 788 C C . VAL A 1 93 ? 17.872 -9.714 -21.358 1.00 81.12 93 VAL A C 1
ATOM 790 O O . VAL A 1 93 ? 18.114 -9.830 -22.559 1.00 81.12 93 VAL A O 1
ATOM 793 N N . ILE A 1 94 ? 18.076 -8.560 -20.712 1.00 78.38 94 ILE A N 1
ATOM 794 C CA . ILE A 1 94 ? 18.593 -7.337 -21.352 1.00 78.38 94 ILE A CA 1
ATOM 795 C C . ILE A 1 94 ? 19.962 -7.568 -22.018 1.00 78.38 94 ILE A C 1
ATOM 797 O O . ILE A 1 94 ? 20.092 -7.226 -23.195 1.00 78.38 94 ILE A O 1
ATOM 801 N N . PRO A 1 95 ? 20.960 -8.186 -21.350 1.00 72.12 95 PRO A N 1
ATOM 802 C CA . PRO A 1 95 ? 22.235 -8.544 -21.968 1.00 72.12 95 PRO A CA 1
ATOM 803 C C . PRO A 1 95 ? 22.078 -9.445 -23.195 1.00 72.12 95 PRO A C 1
ATOM 805 O O . PRO A 1 95 ? 22.757 -9.228 -24.193 1.00 72.12 95 PRO A O 1
ATOM 808 N N . LEU A 1 96 ? 21.167 -10.424 -23.150 1.00 78.38 96 LEU A N 1
ATOM 809 C CA . LEU A 1 96 ? 20.914 -11.357 -24.255 1.00 78.38 96 LEU A CA 1
ATOM 810 C C . LEU A 1 96 ? 20.304 -10.664 -25.479 1.00 78.38 96 LEU A C 1
ATOM 812 O O . LEU A 1 96 ? 20.750 -10.896 -26.602 1.00 78.38 96 LEU A O 1
ATOM 816 N N . LEU A 1 97 ? 19.329 -9.775 -25.270 1.00 77.69 97 LEU A N 1
ATOM 817 C CA . LEU A 1 97 ? 18.750 -8.969 -26.348 1.00 77.69 97 LEU A CA 1
ATOM 818 C C . LEU A 1 97 ? 19.794 -8.030 -26.957 1.00 77.69 97 LEU A C 1
ATOM 820 O O . LEU A 1 97 ? 19.906 -7.952 -28.177 1.00 77.69 97 LEU A O 1
ATOM 824 N N . PHE A 1 98 ? 20.601 -7.370 -26.124 1.00 67.69 98 PHE A N 1
ATOM 825 C CA . PHE A 1 98 ? 21.689 -6.501 -26.578 1.00 67.69 98 PHE A CA 1
ATOM 826 C C . PHE A 1 98 ? 22.764 -7.241 -27.374 1.00 67.69 98 PHE A C 1
ATOM 828 O O . PHE A 1 98 ? 23.282 -6.705 -28.356 1.00 67.69 98 PHE A O 1
ATOM 835 N N . LEU A 1 99 ? 23.079 -8.473 -26.972 1.00 75.94 99 LEU A N 1
ATOM 836 C CA . LEU A 1 99 ? 24.062 -9.320 -27.640 1.00 75.94 99 LEU A CA 1
ATOM 837 C C . LEU A 1 99 ? 23.606 -9.741 -29.042 1.00 75.94 99 LEU A C 1
ATOM 839 O O . LEU A 1 99 ? 24.420 -9.809 -29.958 1.00 75.94 99 LEU A O 1
ATOM 843 N N . PHE A 1 100 ? 22.308 -9.975 -29.236 1.00 72.00 100 PHE A N 1
ATOM 844 C CA . PHE A 1 100 ? 21.757 -10.225 -30.568 1.00 72.00 100 PHE A CA 1
ATOM 845 C C . PHE A 1 100 ? 21.769 -8.955 -31.432 1.00 72.00 100 PHE A C 1
ATOM 847 O O . PHE A 1 100 ? 22.019 -8.996 -32.631 1.00 72.00 100 PHE A O 1
ATOM 854 N N . LEU A 1 101 ? 21.554 -7.799 -30.808 1.00 70.75 101 LEU A N 1
ATOM 855 C CA . LEU A 1 101 ? 21.341 -6.529 -31.498 1.00 70.75 101 LEU A CA 1
ATOM 856 C C . LEU A 1 101 ? 22.641 -5.873 -31.979 1.00 70.75 101 LEU A C 1
ATOM 858 O O . LEU A 1 101 ? 22.667 -5.296 -33.070 1.00 70.75 101 LEU A O 1
ATOM 862 N N . ILE A 1 102 ? 23.732 -6.016 -31.212 1.00 66.44 102 ILE A N 1
ATOM 863 C CA . ILE A 1 102 ? 25.082 -5.565 -31.603 1.00 66.44 102 ILE A CA 1
ATOM 864 C C . ILE A 1 102 ? 25.604 -6.300 -32.846 1.00 66.44 102 ILE A C 1
ATOM 866 O O . ILE A 1 102 ? 26.479 -5.783 -33.540 1.00 66.44 102 ILE A O 1
ATOM 870 N N . PHE A 1 103 ? 25.047 -7.476 -33.148 1.00 66.00 103 PHE A N 1
ATOM 871 C CA . PHE A 1 103 ? 25.362 -8.250 -34.347 1.00 66.00 103 PHE A CA 1
ATOM 872 C C . PHE A 1 103 ? 24.767 -7.628 -35.624 1.00 66.00 103 PHE A C 1
ATOM 874 O O . PHE A 1 103 ? 25.266 -7.867 -36.718 1.00 66.00 103 PHE A O 1
ATOM 881 N N . THR A 1 104 ? 23.730 -6.794 -35.493 1.00 62.94 104 THR A N 1
ATOM 882 C CA . THR A 1 104 ? 22.916 -6.295 -36.617 1.00 62.94 104 THR A CA 1
ATOM 883 C C . THR A 1 104 ? 23.099 -4.816 -36.986 1.00 62.94 104 THR A C 1
ATOM 885 O O . THR A 1 104 ? 22.550 -4.405 -38.005 1.00 62.94 104 THR A O 1
ATOM 888 N N . LEU A 1 105 ? 23.833 -3.986 -36.225 1.00 58.31 105 LEU A N 1
ATOM 889 C CA . LEU A 1 105 ? 23.884 -2.530 -36.481 1.00 58.31 105 LEU A CA 1
ATOM 890 C C . LEU A 1 105 ? 25.282 -1.898 -36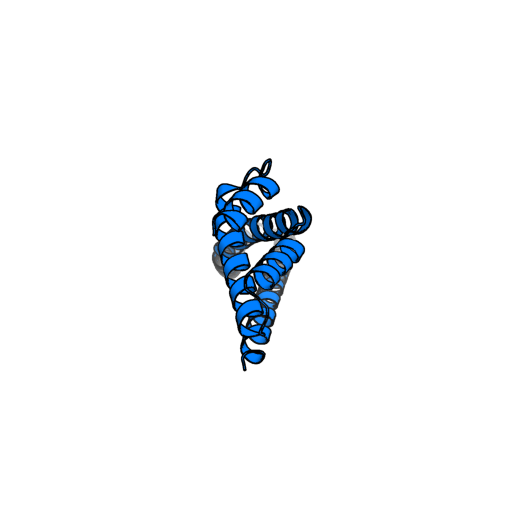.291 1.00 58.31 105 LEU A C 1
ATOM 892 O O . LEU A 1 105 ? 25.916 -2.076 -35.254 1.00 58.31 105 LEU A O 1
ATOM 896 N N . GLU A 1 106 ? 25.726 -1.054 -37.236 1.00 63.66 106 GLU A N 1
ATOM 897 C CA . GLU A 1 106 ? 26.993 -0.287 -37.153 1.00 63.66 106 GLU A CA 1
ATOM 898 C C . GLU A 1 106 ? 26.993 0.799 -36.052 1.00 63.66 106 GLU A C 1
ATOM 900 O O . GLU A 1 106 ? 28.045 1.244 -35.592 1.00 63.66 106 GLU A O 1
ATOM 905 N N . ALA A 1 107 ? 25.819 1.214 -35.563 1.00 66.06 107 ALA A N 1
ATOM 906 C CA . ALA A 1 107 ? 25.667 2.305 -34.595 1.00 66.06 107 ALA A CA 1
ATOM 907 C C . ALA A 1 107 ? 25.749 1.851 -33.120 1.00 66.06 107 ALA A C 1
ATOM 909 O O . ALA A 1 107 ? 24.827 2.080 -32.330 1.00 66.06 107 ALA A O 1
ATOM 910 N N . LYS A 1 108 ? 26.882 1.248 -32.738 1.00 68.31 108 LYS A N 1
ATOM 911 C CA . LYS A 1 108 ? 27.162 0.667 -31.403 1.00 68.31 108 LYS A CA 1
ATOM 912 C C . LYS A 1 108 ? 26.904 1.608 -30.211 1.00 68.31 108 LYS A C 1
ATOM 914 O O . LYS A 1 108 ? 26.525 1.148 -29.138 1.00 68.31 108 LYS A O 1
ATOM 919 N N . LEU A 1 109 ? 27.062 2.922 -30.388 1.00 69.94 109 LEU A N 1
ATOM 920 C CA . LEU A 1 109 ? 26.936 3.908 -29.303 1.00 69.94 109 LEU A CA 1
ATOM 921 C C . LEU A 1 109 ? 25.487 4.209 -28.890 1.00 69.94 109 LEU A C 1
ATOM 923 O O . LEU A 1 109 ? 25.213 4.351 -27.701 1.00 69.94 109 LEU A O 1
ATOM 927 N N . ARG A 1 110 ? 24.544 4.292 -29.839 1.00 75.44 110 ARG A N 1
ATOM 928 C CA . ARG A 1 110 ? 23.140 4.626 -29.516 1.00 75.44 110 ARG A CA 1
ATOM 929 C C . ARG A 1 110 ? 22.475 3.526 -28.697 1.00 75.44 110 ARG A C 1
ATOM 931 O O . ARG A 1 110 ? 21.727 3.817 -27.770 1.00 75.44 110 ARG A O 1
ATOM 938 N N . PHE A 1 111 ? 22.806 2.276 -29.007 1.00 72.06 111 PHE A N 1
ATOM 939 C CA . PHE A 1 111 ? 22.361 1.131 -28.228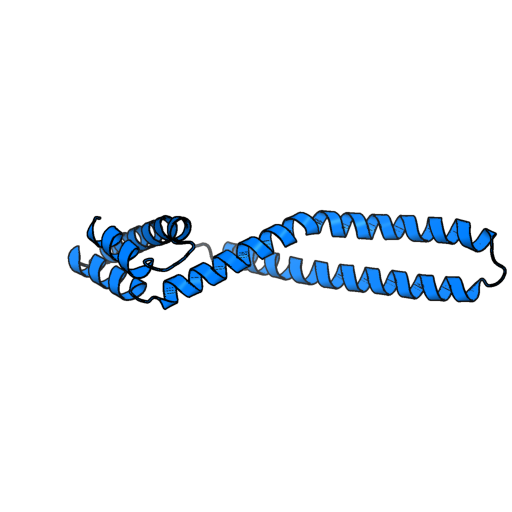 1.00 72.06 111 PHE A CA 1
ATOM 940 C C . PHE A 1 111 ? 22.941 1.163 -26.817 1.00 72.06 111 PHE A C 1
ATOM 942 O O . PHE A 1 111 ? 22.190 1.027 -25.858 1.00 72.06 111 PHE A O 1
ATOM 949 N N . LEU A 1 112 ? 24.242 1.425 -26.671 1.00 74.94 112 LEU A N 1
ATOM 950 C CA . LEU A 1 112 ? 24.890 1.485 -25.362 1.00 74.94 112 LEU A CA 1
ATOM 951 C C . LEU A 1 112 ? 24.204 2.490 -24.422 1.00 74.94 112 LEU A C 1
ATOM 953 O O . LEU A 1 112 ? 23.929 2.161 -23.276 1.00 74.94 112 LEU A O 1
ATOM 957 N N . VAL A 1 113 ? 23.852 3.682 -24.911 1.00 80.56 113 VAL A N 1
ATOM 958 C CA . VAL A 1 113 ? 23.142 4.691 -24.104 1.00 80.56 113 VAL A CA 1
ATOM 959 C C . VAL A 1 113 ? 21.746 4.211 -23.692 1.00 80.56 113 VAL A C 1
ATOM 961 O O . VAL A 1 113 ? 21.372 4.342 -22.527 1.00 80.56 113 VAL A O 1
ATOM 964 N N . LEU A 1 114 ? 20.996 3.600 -24.614 1.00 76.31 114 LEU A N 1
ATOM 965 C CA . LEU A 1 114 ? 19.658 3.066 -24.334 1.00 76.31 114 LEU A CA 1
ATOM 966 C C . LEU A 1 114 ? 19.691 1.944 -23.274 1.00 76.31 114 LEU A C 1
ATOM 968 O O . LEU A 1 114 ? 18.784 1.848 -22.448 1.00 76.31 114 LEU A O 1
ATOM 972 N N . TRP A 1 115 ? 20.767 1.147 -23.246 1.00 76.69 115 TRP A N 1
ATOM 973 C CA . TRP A 1 115 ? 21.028 0.128 -22.218 1.00 76.69 115 TRP A CA 1
ATOM 974 C C . TRP A 1 115 ? 21.177 0.749 -20.825 1.00 76.69 115 TRP A C 1
ATOM 976 O O . TRP A 1 115 ? 20.601 0.239 -19.864 1.00 76.69 115 TRP A O 1
ATOM 986 N N . ILE A 1 116 ? 21.896 1.876 -20.713 1.00 82.44 116 ILE A N 1
ATOM 987 C CA . ILE A 1 116 ? 22.179 2.504 -19.414 1.00 82.44 116 ILE A CA 1
ATOM 988 C C . ILE A 1 116 ? 20.865 3.033 -18.852 1.00 82.44 116 ILE A C 1
ATOM 990 O O . ILE A 1 116 ? 20.534 2.777 -17.697 1.00 82.44 116 ILE A O 1
ATOM 994 N N . VAL A 1 117 ? 20.083 3.714 -19.693 1.00 85.31 117 VAL A N 1
ATOM 995 C CA . VAL A 1 117 ? 18.769 4.246 -19.316 1.00 85.31 117 VAL A CA 1
ATOM 996 C C . VAL A 1 117 ? 17.837 3.122 -18.851 1.00 85.31 117 VAL A C 1
ATOM 998 O O . VAL A 1 117 ? 17.180 3.270 -17.823 1.00 85.31 117 VAL A O 1
ATOM 1001 N N . SER A 1 118 ? 17.831 1.970 -19.532 1.00 79.25 118 SER A N 1
ATOM 1002 C CA . SER A 1 118 ? 17.030 0.810 -19.119 1.00 79.25 118 SER A CA 1
ATOM 1003 C C . SER A 1 118 ? 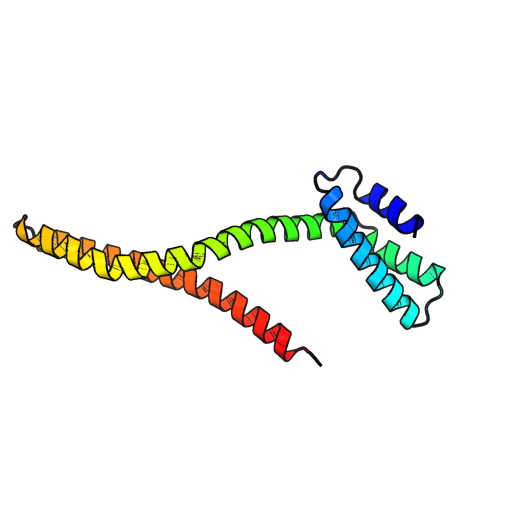17.436 0.267 -17.743 1.00 79.25 118 SER A C 1
ATOM 1005 O O . SER A 1 118 ? 16.564 -0.034 -16.928 1.00 79.25 118 SER A O 1
ATOM 1007 N N . ILE A 1 119 ? 18.740 0.156 -17.460 1.00 81.38 119 ILE A N 1
ATOM 1008 C CA . ILE A 1 119 ? 19.243 -0.304 -16.154 1.00 81.38 119 ILE A CA 1
ATOM 1009 C C . ILE A 1 119 ? 18.871 0.696 -15.056 1.00 81.38 119 ILE A C 1
ATOM 1011 O O . ILE A 1 119 ? 18.433 0.282 -13.985 1.00 81.38 119 ILE A O 1
ATOM 1015 N N . ILE A 1 120 ? 18.988 1.999 -15.326 1.00 86.44 120 ILE A N 1
ATOM 1016 C CA . ILE A 1 120 ? 18.627 3.052 -14.369 1.00 86.44 120 ILE A CA 1
ATOM 1017 C C . ILE A 1 120 ? 17.138 2.976 -14.016 1.00 86.44 120 ILE A C 1
ATOM 1019 O O . ILE A 1 120 ? 16.798 2.998 -12.836 1.00 86.44 120 ILE A O 1
ATOM 1023 N N . ILE A 1 121 ? 16.251 2.836 -15.006 1.00 83.69 121 ILE A N 1
ATOM 1024 C CA . ILE A 1 121 ? 14.803 2.724 -14.767 1.00 83.69 121 ILE A CA 1
ATOM 1025 C C . ILE A 1 121 ? 14.489 1.504 -13.892 1.00 83.69 121 ILE A C 1
ATOM 1027 O O . ILE A 1 121 ? 13.733 1.616 -12.929 1.00 83.69 121 ILE A O 1
ATOM 1031 N N . ILE A 1 122 ? 15.100 0.352 -14.187 1.00 81.19 122 ILE A N 1
ATOM 1032 C CA . ILE A 1 122 ? 14.900 -0.884 -13.418 1.00 81.19 122 ILE A CA 1
ATOM 1033 C C . ILE A 1 122 ? 15.460 -0.752 -11.997 1.00 81.19 122 ILE A C 1
ATOM 1035 O O . ILE A 1 122 ? 14.806 -1.178 -11.048 1.00 81.19 122 ILE A O 1
ATOM 1039 N N . ALA A 1 123 ? 16.629 -0.133 -11.830 1.00 82.44 123 ALA A N 1
ATOM 1040 C CA . ALA A 1 123 ? 17.233 0.104 -10.523 1.00 82.44 123 ALA A CA 1
ATOM 1041 C C . ALA A 1 123 ? 16.368 1.034 -9.661 1.00 82.44 123 ALA A C 1
ATOM 1043 O O . ALA A 1 123 ? 16.084 0.711 -8.510 1.00 82.44 123 ALA A O 1
ATOM 1044 N N . VAL A 1 124 ? 15.883 2.146 -10.223 1.00 85.75 124 VAL A N 1
ATOM 1045 C CA . VAL A 1 124 ? 14.960 3.061 -9.530 1.00 85.75 124 VAL A CA 1
ATOM 1046 C C . VAL A 1 124 ? 13.662 2.342 -9.163 1.00 85.75 124 VAL A C 1
ATOM 1048 O O . VAL A 1 124 ? 13.186 2.476 -8.037 1.00 85.75 124 VAL A O 1
ATOM 1051 N N . PHE A 1 125 ? 13.113 1.532 -10.071 1.00 81.38 125 PHE A N 1
ATOM 1052 C CA . PHE A 1 125 ? 11.919 0.734 -9.804 1.00 81.38 125 PHE A CA 1
ATOM 1053 C C . PHE A 1 125 ? 12.132 -0.263 -8.652 1.00 81.38 125 PHE A C 1
ATOM 1055 O O . PHE A 1 125 ? 11.313 -0.320 -7.736 1.00 81.38 125 PHE A O 1
ATOM 1062 N N . LEU A 1 126 ? 13.250 -0.998 -8.648 1.00 80.62 126 LEU A N 1
ATOM 1063 C CA . LEU A 1 126 ? 13.623 -1.924 -7.572 1.00 80.62 126 LEU A CA 1
ATOM 1064 C C . LEU A 1 126 ? 13.775 -1.207 -6.226 1.00 80.62 126 LEU A C 1
ATOM 1066 O O . LEU A 1 126 ? 13.268 -1.700 -5.224 1.00 80.62 126 LEU A O 1
ATOM 1070 N N . ILE A 1 127 ? 14.403 -0.028 -6.205 1.00 83.12 127 ILE A N 1
ATOM 1071 C CA . ILE A 1 127 ? 14.588 0.775 -4.987 1.00 83.12 127 ILE A CA 1
ATOM 1072 C C . ILE A 1 127 ? 13.245 1.258 -4.422 1.00 83.12 127 ILE A C 1
ATOM 1074 O O . ILE A 1 127 ? 13.012 1.156 -3.218 1.00 83.12 127 ILE A O 1
ATOM 1078 N N . LEU A 1 128 ? 12.336 1.760 -5.267 1.00 80.25 128 LEU A N 1
ATOM 1079 C CA . LEU A 1 128 ? 11.001 2.196 -4.829 1.00 80.25 128 LEU A CA 1
ATOM 1080 C C . LEU A 1 128 ? 10.190 1.039 -4.233 1.00 80.25 128 LEU A C 1
ATOM 1082 O O . LEU A 1 128 ? 9.506 1.205 -3.219 1.00 80.25 128 LEU A O 1
ATOM 1086 N N . VAL A 1 129 ? 10.282 -0.135 -4.860 1.00 73.94 129 VAL A N 1
ATOM 1087 C CA . VAL A 1 129 ? 9.623 -1.362 -4.408 1.00 73.94 129 VAL A CA 1
ATOM 1088 C C . VAL A 1 129 ? 10.196 -1.819 -3.062 1.00 73.94 129 VAL A C 1
ATOM 1090 O O . VAL A 1 129 ? 9.429 -2.105 -2.138 1.00 73.94 129 VAL A O 1
ATOM 1093 N N . ASP A 1 130 ? 11.519 -1.836 -2.917 1.00 76.06 130 ASP A N 1
ATOM 1094 C CA . ASP A 1 130 ? 12.203 -2.247 -1.688 1.00 76.06 130 ASP A CA 1
ATOM 1095 C C . ASP A 1 130 ? 11.904 -1.298 -0.512 1.00 76.06 130 ASP A C 1
ATOM 1097 O O . ASP A 1 130 ? 11.593 -1.742 0.594 1.00 76.06 130 ASP A O 1
ATOM 1101 N N . TYR A 1 131 ? 11.844 0.015 -0.768 1.00 75.12 131 TYR A N 1
ATOM 1102 C CA . TYR A 1 131 ? 11.504 1.027 0.240 1.00 75.12 131 TYR A CA 1
ATOM 1103 C C . TYR A 1 131 ? 10.131 0.794 0.887 1.00 75.12 131 TYR A C 1
ATOM 1105 O O . TYR A 1 131 ? 9.970 0.874 2.107 1.00 75.12 131 TYR A O 1
ATOM 1113 N N . LYS A 1 132 ? 9.120 0.467 0.077 1.00 66.31 132 LYS A N 1
ATOM 1114 C CA . LYS A 1 132 ? 7.775 0.156 0.578 1.00 66.31 132 LYS A CA 1
ATOM 1115 C C . LYS A 1 132 ? 7.754 -1.137 1.393 1.00 66.31 132 LYS A C 1
ATOM 1117 O O . LYS A 1 132 ? 7.074 -1.182 2.413 1.00 66.31 132 LYS A O 1
ATOM 1122 N N . HIS A 1 133 ? 8.518 -2.158 1.000 1.00 66.31 133 HIS A N 1
ATOM 1123 C CA . HIS A 1 133 ? 8.647 -3.391 1.783 1.00 66.31 133 HIS A CA 1
ATOM 1124 C C . HIS A 1 133 ? 9.295 -3.136 3.153 1.00 66.31 133 HIS A C 1
ATOM 1126 O O . HIS A 1 133 ? 8.840 -3.679 4.163 1.00 66.31 133 HIS A O 1
ATOM 1132 N N . TYR A 1 134 ? 10.300 -2.259 3.199 1.00 69.94 134 TYR A N 1
ATOM 1133 C CA . TYR A 1 134 ? 10.996 -1.889 4.430 1.00 69.94 134 TYR A CA 1
ATOM 1134 C C . TYR A 1 134 ? 10.051 -1.279 5.477 1.00 69.94 134 TYR A C 1
ATOM 1136 O O . TYR A 1 134 ? 10.119 -1.642 6.650 1.00 69.94 134 TYR A O 1
ATOM 1144 N N . GLN A 1 135 ? 9.100 -0.432 5.060 1.00 68.75 135 GLN A N 1
ATOM 1145 C CA . GLN A 1 135 ? 8.095 0.126 5.976 1.00 68.75 135 GLN A CA 1
ATOM 1146 C C . GLN A 1 135 ? 7.223 -0.942 6.648 1.00 68.75 135 GLN A C 1
ATOM 1148 O O . GLN A 1 135 ? 6.914 -0.822 7.831 1.00 68.75 135 GLN A O 1
ATOM 1153 N N . TYR A 1 136 ? 6.820 -1.990 5.924 1.00 65.50 136 TYR A N 1
ATOM 1154 C CA . TYR A 1 136 ? 5.996 -3.050 6.513 1.00 65.50 136 TYR A CA 1
ATOM 1155 C C . TYR A 1 136 ? 6.774 -3.888 7.526 1.00 65.50 136 TYR A C 1
ATOM 1157 O O . TYR A 1 136 ? 6.209 -4.283 8.543 1.00 65.50 136 TYR A O 1
ATOM 1165 N N . LYS A 1 137 ? 8.063 -4.137 7.272 1.00 67.00 137 LYS A N 1
ATOM 1166 C CA . LYS A 1 137 ? 8.937 -4.831 8.224 1.00 67.00 137 LYS A CA 1
ATOM 1167 C C . LYS A 1 137 ? 9.113 -4.040 9.517 1.00 67.00 137 LYS A C 1
ATOM 1169 O O . LYS A 1 137 ? 8.902 -4.606 10.583 1.00 67.00 137 LYS A O 1
ATOM 1174 N N . ASP A 1 138 ? 9.388 -2.742 9.412 1.00 74.00 138 ASP A N 1
ATOM 1175 C CA . ASP A 1 138 ? 9.574 -1.863 10.573 1.00 74.00 138 ASP A CA 1
ATOM 1176 C C . ASP A 1 138 ? 8.315 -1.818 11.461 1.00 74.00 138 ASP A C 1
ATOM 1178 O O . ASP A 1 138 ? 8.388 -1.908 12.684 1.00 74.00 138 ASP A O 1
ATOM 1182 N N . LEU A 1 139 ? 7.123 -1.783 10.851 1.00 70.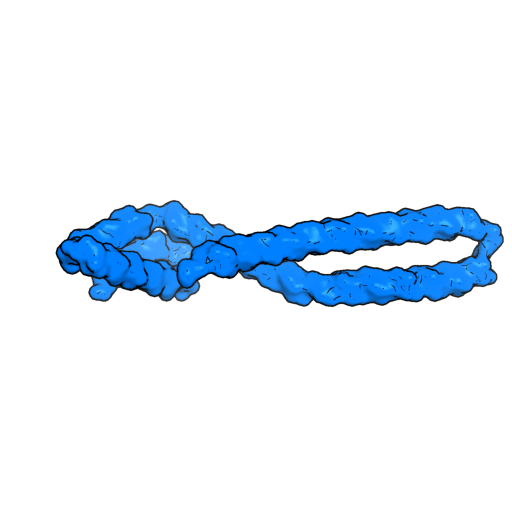06 139 LEU A N 1
ATOM 1183 C CA . LEU A 1 139 ? 5.846 -1.798 11.578 1.00 70.06 139 LEU A CA 1
ATOM 1184 C C . LEU A 1 139 ? 5.552 -3.129 12.289 1.00 70.06 139 LEU A C 1
ATOM 1186 O O . LEU A 1 139 ? 4.887 -3.129 13.330 1.00 70.06 139 LEU A O 1
ATOM 1190 N N . LEU A 1 140 ? 6.004 -4.255 11.731 1.00 68.50 140 LEU A N 1
ATOM 1191 C CA . LEU A 1 140 ? 5.846 -5.577 12.341 1.00 68.50 140 LEU A CA 1
ATOM 1192 C C . LEU A 1 140 ? 6.843 -5.788 13.483 1.00 68.50 140 LEU A C 1
ATOM 1194 O O . LEU A 1 140 ? 6.450 -6.268 14.543 1.00 68.50 140 LEU A O 1
ATOM 1198 N N . GLU A 1 141 ? 8.084 -5.343 13.310 1.00 76.06 141 GLU A N 1
ATOM 1199 C CA . GLU A 1 141 ? 9.121 -5.397 14.343 1.00 76.06 141 GLU A CA 1
ATOM 1200 C C . GLU A 1 141 ? 8.726 -4.554 15.568 1.00 76.06 141 GLU A C 1
ATOM 1202 O O . GLU A 1 141 ? 8.737 -5.038 16.700 1.00 76.06 141 GLU A O 1
ATOM 1207 N N . LYS A 1 142 ? 8.198 -3.343 15.348 1.00 67.88 142 LYS A N 1
ATOM 1208 C CA . LYS A 1 142 ? 7.701 -2.459 16.421 1.00 67.88 142 LYS A CA 1
ATOM 1209 C C . LYS A 1 142 ? 6.485 -3.009 17.181 1.00 67.88 142 LYS A C 1
ATOM 1211 O O . LYS A 1 142 ? 6.213 -2.603 18.309 1.00 67.88 142 LYS A O 1
ATOM 1216 N N . ARG A 1 143 ? 5.713 -3.907 16.562 1.00 63.12 143 ARG A N 1
ATOM 1217 C CA . ARG A 1 143 ? 4.578 -4.622 17.183 1.00 63.12 143 ARG A CA 1
ATOM 1218 C C . ARG A 1 143 ? 5.028 -5.836 17.992 1.00 63.12 143 ARG A C 1
ATOM 1220 O O . ARG A 1 143 ? 4.304 -6.245 18.898 1.00 63.12 143 ARG A O 1
ATOM 1227 N N . GLU A 1 144 ? 6.152 -6.435 17.625 1.00 66.06 144 GLU A N 1
ATOM 1228 C CA . GLU A 1 144 ? 6.697 -7.625 18.271 1.00 66.06 144 GLU A CA 1
ATOM 1229 C C . GLU A 1 144 ? 7.524 -7.267 19.511 1.00 66.06 144 GLU A C 1
ATOM 1231 O O . GLU A 1 144 ? 7.370 -7.927 20.533 1.00 66.06 144 GLU A O 1
ATOM 1236 N N . ASP A 1 145 ? 8.267 -6.158 19.463 1.00 68.56 145 ASP A N 1
ATOM 1237 C CA . ASP A 1 145 ? 9.013 -5.595 20.601 1.00 68.56 145 ASP A CA 1
ATOM 1238 C C . ASP A 1 145 ? 8.096 -5.009 21.698 1.00 68.56 145 ASP A C 1
ATOM 1240 O O . ASP A 1 145 ? 8.384 -5.089 22.886 1.00 68.56 145 ASP A O 1
ATOM 1244 N N . ASN A 1 146 ? 6.920 -4.487 21.327 1.00 57.59 146 ASN A N 1
ATOM 1245 C CA . ASN A 1 146 ? 5.945 -3.922 22.272 1.00 57.59 146 ASN A CA 1
ATOM 1246 C C . ASN A 1 146 ? 4.930 -4.959 22.812 1.00 57.59 146 ASN A C 1
ATOM 1248 O O . ASN A 1 146 ? 3.812 -4.605 23.204 1.00 57.59 146 ASN A O 1
ATOM 1252 N N . ARG A 1 147 ? 5.273 -6.253 22.779 1.00 46.75 147 ARG A N 1
ATOM 1253 C CA . ARG A 1 147 ? 4.475 -7.332 23.378 1.00 46.75 147 ARG A CA 1
ATOM 1254 C C . ARG A 1 147 ? 5.045 -7.621 24.785 1.00 46.75 147 ARG A C 1
ATOM 1256 O O . ARG A 1 147 ? 6.218 -7.968 24.858 1.00 46.75 147 ARG A O 1
ATOM 1263 N N . PRO A 1 148 ? 4.271 -7.435 25.874 1.00 55.69 148 PRO A N 1
ATOM 1264 C CA . PRO A 1 148 ? 4.748 -7.653 27.244 1.00 55.69 148 PRO A CA 1
ATOM 1265 C C . PRO A 1 148 ? 5.042 -9.125 27.550 1.00 55.69 148 PRO A C 1
ATOM 1267 O O . PRO A 1 148 ? 4.407 -10.002 26.912 1.00 55.69 148 PRO A O 1
#

Organism: NCBI:txid2839743

Secondary structure (DSSP, 8-state):
-HHHHHHHHHHHTT-TTHHHHHHHHHHHHHHHHHHHHHTT--HHHHHHHHHHHH--HHHHHHHHHHHHHHHHHHHHHHHHHHHHHHHHHHHHHHHHHHHHHTTT-S-HHHHHHHHHHHHHHHHHHHHHHHHHHHHHHHHHHHHHHT--

Foldseek 3Di:
DVVLLVLLCVLCVPPPCSVVVSVVLVVVLVVQLVVVVVVPDDNVRSNVVSCVVVVDNVVVVVVVVVVVVVVVVVVVVVCLVVLVVVLVVCVVVLVVVLVVVVVPDPCNPVSVVVSVVVVVVSVVVVVVSVVVVVVVVVVVVVVVVPDD